Protein AF-A0A084ZI30-F1 (afdb_monomer_lite)

pLDDT: mean 84.35, std 19.96, range [41.28, 98.88]

Organism: NCBI:txid1005994

Foldseek 3Di:
DDDDDDDDDDDDDPDPDPPPPPDPPPPVVVVVVVVPPDPDPPDQDFAFDPPDDPQQGWDWDAAPVRAIETLFGEADPVQEGHHETQGDAAAALGHEDEQAQAFFQDPSRGTDGGRPRAPVHGGPHYHYHHPYPDDYHYHHDYHYTD

InterPro domains:
  IPR008638 Filamentous haemagglutinin FhaB/tRNA nuclease CdiA-like, TPS domain [PF05860] (44-146)
  IPR008638 Filamentous haemagglutinin FhaB/tRNA nuclease CdiA-like, TPS domain [SM00912] (64-146)
  IPR008638 Filamentous haemagglutinin FhaB/tRNA nuclease CdiA-like, TPS domain [TIGR01901] (83-146)
  IPR011050 Pectin lyase fold/virulence factor [SSF51126] (54-146)
  IPR012334 Pectin lyase fold [G3DSA:2.160.20.10] (53-146)

Radius of gyration: 34.55 Å; chains: 1; bounding box: 27×50×127 Å

Structure (mmCIF, N/CA/C/O backbone):
data_AF-A0A084ZI30-F1
#
_entry.id   AF-A0A084ZI30-F1
#
loop_
_atom_site.group_PDB
_atom_site.id
_atom_site.type_symbol
_atom_site.label_atom_id
_atom_site.label_alt_id
_atom_site.label_comp_id
_atom_site.label_asym_id
_atom_site.label_entity_id
_atom_site.label_seq_id
_atom_site.pdbx_PDB_ins_code
_atom_site.Cartn_x
_atom_site.Cartn_y
_atom_site.Cartn_z
_atom_site.occupancy
_atom_site.B_iso_or_equiv
_atom_site.auth_seq_id
_atom_site.auth_comp_id
_atom_site.auth_asym_id
_atom_site.auth_atom_id
_atom_site.pdbx_PDB_model_num
ATOM 1 N N . MET A 1 1 ? 4.236 -26.012 112.871 1.00 47.78 1 MET A N 1
ATOM 2 C CA . MET A 1 1 ? 5.552 -26.380 112.299 1.00 47.78 1 MET A CA 1
ATOM 3 C C . MET A 1 1 ? 5.493 -27.849 111.904 1.00 47.78 1 MET A C 1
ATOM 5 O O . MET A 1 1 ? 4.994 -28.585 112.749 1.00 47.78 1 MET A O 1
ATOM 9 N N . PRO A 1 2 ? 5.997 -28.320 110.745 1.00 48.91 2 PRO A N 1
ATOM 10 C CA . PRO A 1 2 ? 6.477 -27.642 109.527 1.00 48.91 2 PRO A CA 1
ATOM 11 C C . PRO A 1 2 ? 5.794 -28.160 108.217 1.00 48.91 2 PRO A C 1
ATOM 13 O O . PRO A 1 2 ? 5.065 -29.146 108.238 1.00 48.91 2 PRO A O 1
ATOM 16 N N . ALA A 1 3 ? 6.030 -27.484 107.083 1.00 55.62 3 ALA A N 1
ATOM 17 C CA . ALA A 1 3 ? 5.926 -28.033 105.708 1.00 55.62 3 ALA A CA 1
ATOM 18 C C . ALA A 1 3 ? 7.281 -28.706 105.334 1.00 55.62 3 ALA A C 1
ATOM 20 O O . ALA A 1 3 ? 8.236 -28.402 106.060 1.00 55.62 3 ALA A O 1
ATOM 21 N N . PRO A 1 4 ? 7.456 -29.568 104.288 1.00 56.09 4 PRO A N 1
ATOM 22 C CA . PRO A 1 4 ? 7.415 -29.156 102.858 1.00 56.09 4 PRO A CA 1
ATOM 23 C C . PRO A 1 4 ? 7.024 -30.271 101.814 1.00 56.09 4 PRO A C 1
ATOM 25 O O . PRO A 1 4 ? 6.992 -31.450 102.136 1.00 56.09 4 PRO A O 1
ATOM 28 N N . VAL A 1 5 ? 6.451 -29.915 100.647 1.00 55.03 5 VAL A N 1
ATOM 29 C CA . VAL A 1 5 ? 7.015 -29.910 99.256 1.00 55.03 5 VAL A CA 1
ATOM 30 C C . VAL A 1 5 ? 7.463 -31.282 98.697 1.00 55.03 5 VAL A C 1
ATOM 32 O O . VAL A 1 5 ? 8.361 -31.878 99.273 1.00 55.03 5 VAL A O 1
ATOM 35 N N . GLN A 1 6 ? 6.920 -31.741 97.546 1.00 45.84 6 GLN A N 1
ATOM 36 C CA . GLN A 1 6 ? 7.584 -31.644 96.219 1.00 45.84 6 GLN A CA 1
ATOM 37 C C . GLN A 1 6 ? 6.800 -32.271 95.034 1.00 45.84 6 GLN A C 1
ATOM 39 O O . GLN A 1 6 ? 6.293 -33.384 95.113 1.00 45.84 6 GLN A O 1
ATOM 44 N N . ASP A 1 7 ? 6.742 -31.471 93.964 1.00 48.38 7 ASP A N 1
ATOM 45 C CA . ASP A 1 7 ? 6.559 -31.671 92.514 1.00 48.38 7 ASP A CA 1
ATOM 46 C C . ASP A 1 7 ? 6.043 -32.978 91.885 1.00 48.38 7 ASP A C 1
ATOM 48 O O . ASP A 1 7 ? 6.571 -34.071 92.071 1.00 48.38 7 ASP A O 1
ATOM 52 N N . SER A 1 8 ? 5.158 -32.796 90.895 1.00 41.75 8 SER A N 1
ATOM 53 C CA . SER A 1 8 ? 5.427 -33.236 89.510 1.00 41.75 8 SER A CA 1
ATOM 54 C C . SER A 1 8 ? 4.438 -32.620 88.501 1.00 41.75 8 SER A C 1
ATOM 56 O O . SER A 1 8 ? 3.224 -32.719 88.638 1.00 41.75 8 SER A O 1
ATOM 58 N N . SER A 1 9 ? 4.986 -31.982 87.460 1.00 47.12 9 SER A N 1
ATOM 59 C CA . SER A 1 9 ? 4.331 -31.734 86.155 1.00 47.12 9 SER A CA 1
ATOM 60 C C . SER A 1 9 ? 4.351 -33.046 85.339 1.00 47.12 9 SER A C 1
ATOM 62 O O . SER A 1 9 ? 5.267 -33.831 85.601 1.00 47.12 9 SER A O 1
ATOM 64 N N . PRO A 1 10 ? 3.455 -33.332 84.355 1.00 53.50 10 PRO A N 1
ATOM 65 C CA . PRO A 1 10 ? 3.282 -32.506 83.142 1.00 53.50 10 PRO A CA 1
ATOM 66 C C . PRO A 1 10 ? 1.890 -32.562 82.453 1.00 53.50 10 PRO A C 1
ATOM 68 O O . PRO A 1 10 ? 1.062 -33.418 82.731 1.00 53.50 10 PRO A O 1
ATOM 71 N N . SER A 1 11 ? 1.649 -31.683 81.474 1.00 41.28 11 SER A N 1
ATOM 72 C CA . SER A 1 11 ? 1.377 -32.076 80.074 1.00 41.28 11 SER A CA 1
ATOM 73 C C . SER A 1 11 ? 0.724 -30.942 79.278 1.00 41.28 11 SER A C 1
ATOM 75 O O . SER A 1 11 ? -0.176 -30.241 79.733 1.00 41.28 11 SER A O 1
ATOM 77 N N . SER A 1 12 ? 1.232 -30.797 78.062 1.00 53.12 12 SER A N 1
ATOM 78 C CA . SER A 1 12 ? 0.949 -29.789 77.057 1.00 53.12 12 SER A CA 1
ATOM 79 C C . SER A 1 12 ? -0.477 -29.838 76.507 1.00 53.12 12 SER A C 1
ATOM 81 O O . SER A 1 12 ? -1.004 -30.897 76.180 1.00 53.12 12 SER A O 1
ATOM 83 N N . GLY A 1 13 ? -1.039 -28.654 76.269 1.00 43.59 13 GLY A N 1
ATOM 84 C CA . GLY A 1 13 ? -2.224 -28.446 75.442 1.00 43.59 13 GLY A CA 1
ATOM 85 C C . GLY A 1 13 ? -2.125 -27.095 74.747 1.00 43.59 13 GLY A C 1
ATOM 86 O O . GLY A 1 13 ? -2.707 -26.113 75.195 1.00 43.59 13 GLY A O 1
ATOM 87 N N . ILE A 1 14 ? -1.329 -27.023 73.680 1.00 49.00 14 ILE A N 1
ATOM 88 C CA . ILE A 1 14 ? -1.221 -25.832 72.832 1.00 49.00 14 ILE A CA 1
ATOM 89 C C . ILE A 1 14 ? -2.475 -25.790 71.956 1.00 49.00 14 ILE A C 1
ATOM 91 O O . ILE A 1 14 ? -2.562 -26.447 70.922 1.00 49.00 14 ILE A O 1
ATOM 95 N N . GLY A 1 15 ? -3.481 -25.041 72.402 1.00 45.84 15 GLY A N 1
ATOM 96 C CA . GLY A 1 15 ? -4.610 -24.660 71.565 1.00 45.84 15 GLY A CA 1
ATOM 97 C C . GLY A 1 15 ? -4.148 -23.619 70.552 1.00 45.84 15 GLY A C 1
ATOM 98 O O . GLY A 1 15 ? -4.023 -22.444 70.886 1.00 45.84 15 GLY A O 1
ATOM 99 N N . HIS A 1 16 ? -3.879 -24.037 69.316 1.00 46.12 16 HIS A N 1
ATOM 100 C CA . HIS A 1 16 ? -3.667 -23.105 68.213 1.00 46.12 16 HIS A CA 1
ATOM 101 C C . HIS A 1 16 ? -4.989 -22.402 67.889 1.00 46.12 16 HIS A C 1
ATOM 103 O O . HIS A 1 16 ? -5.886 -22.961 67.257 1.00 46.12 16 HIS A O 1
ATOM 109 N N . THR A 1 17 ? -5.119 -21.153 68.326 1.00 51.56 17 THR A N 1
ATOM 110 C CA . THR A 1 17 ? -6.165 -20.245 67.867 1.00 51.56 17 THR A CA 1
ATOM 111 C C . THR A 1 17 ? -5.949 -19.958 66.380 1.00 51.56 17 THR A C 1
ATOM 113 O O . THR A 1 17 ? -4.988 -19.303 65.980 1.00 51.56 17 THR A O 1
ATOM 116 N N . HIS A 1 18 ? -6.846 -20.469 65.534 1.00 46.41 18 HIS A N 1
ATOM 117 C CA . HIS A 1 18 ? -6.903 -20.120 64.116 1.00 46.41 18 HIS A CA 1
ATOM 118 C C . HIS A 1 18 ? -7.175 -18.616 63.972 1.00 46.41 18 HIS A C 1
ATOM 120 O O . HIS A 1 18 ? -8.306 -18.154 64.131 1.00 46.41 18 HIS A O 1
ATOM 126 N N . SER A 1 19 ? -6.134 -17.845 63.656 1.00 53.59 19 SER A N 1
ATOM 127 C CA . SER A 1 19 ? -6.275 -16.444 63.267 1.00 53.59 19 SER A CA 1
ATOM 128 C C . SER A 1 19 ? -7.003 -16.375 61.923 1.00 53.59 19 SER A C 1
ATOM 130 O O . SER A 1 19 ? -6.440 -16.678 60.869 1.00 53.59 19 SER A O 1
ATOM 132 N N . ARG A 1 20 ? -8.290 -16.008 61.946 1.00 54.34 20 ARG A N 1
ATOM 133 C CA . ARG A 1 20 ? -9.015 -15.598 60.740 1.00 54.34 20 ARG A CA 1
ATOM 134 C C . ARG A 1 20 ? -8.482 -14.232 60.308 1.00 54.34 20 ARG A C 1
ATOM 136 O O . ARG A 1 20 ? -8.917 -13.202 60.813 1.00 54.34 20 ARG A O 1
ATOM 143 N N . LEU A 1 21 ? -7.567 -14.230 59.343 1.00 51.56 21 LEU A N 1
ATOM 144 C CA . LEU A 1 21 ? -7.186 -13.039 58.585 1.00 51.56 21 LEU A CA 1
ATOM 145 C C . LEU A 1 21 ? -8.363 -12.608 57.697 1.00 51.56 21 LEU A C 1
ATOM 147 O O . LEU A 1 21 ? -8.477 -13.005 56.541 1.00 51.56 21 LEU A O 1
ATOM 151 N N . ILE A 1 22 ? -9.268 -11.800 58.248 1.00 60.81 22 ILE A N 1
ATOM 152 C CA . ILE A 1 22 ? -10.275 -11.089 57.457 1.00 60.81 22 ILE A CA 1
ATOM 153 C C . ILE A 1 22 ? -9.593 -9.842 56.893 1.00 60.81 22 ILE A C 1
ATOM 155 O O . ILE A 1 22 ? -9.504 -8.807 57.552 1.00 60.81 22 ILE A O 1
ATOM 159 N N . SER A 1 23 ? -9.076 -9.963 55.672 1.00 53.16 23 SER A N 1
ATOM 160 C CA . SER A 1 23 ? -8.611 -8.827 54.876 1.00 53.16 23 SER A CA 1
ATOM 161 C C . SER A 1 23 ? -9.776 -7.853 54.660 1.00 53.16 23 SER A C 1
ATOM 163 O O . SER A 1 23 ? -10.730 -8.156 53.943 1.00 53.16 23 SER A O 1
ATOM 165 N N . ARG A 1 24 ? -9.732 -6.682 55.304 1.00 57.31 24 ARG A N 1
ATOM 166 C CA . ARG A 1 24 ? -10.608 -5.555 54.965 1.00 57.31 24 ARG A CA 1
ATOM 167 C C . ARG A 1 24 ? -9.948 -4.815 53.809 1.00 57.31 24 ARG A C 1
ATOM 169 O O . ARG A 1 24 ? -9.048 -4.009 54.026 1.00 57.31 24 ARG A O 1
ATOM 176 N N . ILE A 1 25 ? -10.383 -5.105 52.587 1.00 56.31 25 ILE A N 1
ATOM 177 C CA . ILE A 1 25 ? -10.016 -4.313 51.409 1.00 56.31 25 ILE A CA 1
ATOM 178 C C . ILE A 1 25 ? -10.522 -2.888 51.666 1.00 56.31 25 ILE A C 1
ATOM 180 O O . ILE A 1 25 ? -11.728 -2.646 51.697 1.00 56.31 25 ILE A O 1
ATOM 184 N N . SER A 1 26 ? -9.608 -1.958 51.953 1.00 57.78 26 SER A N 1
ATOM 185 C CA . SER A 1 26 ? -9.967 -0.561 52.197 1.00 57.78 26 SER A CA 1
ATOM 186 C C . SER A 1 26 ? -10.530 0.042 50.908 1.00 57.78 26 SER A C 1
ATOM 188 O O . SER A 1 26 ? -9.979 -0.186 49.829 1.00 57.78 26 SER A O 1
ATOM 190 N N . ALA A 1 27 ? -11.598 0.837 51.008 1.00 56.25 27 ALA A N 1
ATOM 191 C CA . ALA A 1 27 ? -12.219 1.515 49.865 1.00 56.25 27 ALA A CA 1
ATOM 192 C C . ALA A 1 27 ? -11.216 2.343 49.027 1.00 56.25 27 ALA A C 1
ATOM 194 O O . ALA A 1 27 ? -11.428 2.555 47.839 1.00 56.25 27 ALA A O 1
ATOM 195 N N . VAL A 1 28 ? -10.083 2.736 49.622 1.00 56.72 28 VAL A N 1
ATOM 196 C CA . VAL A 1 28 ? -8.995 3.489 48.980 1.00 56.72 28 VAL A CA 1
ATOM 197 C C . VAL A 1 28 ? -8.310 2.695 47.857 1.00 56.72 28 VAL A C 1
ATOM 199 O O . VAL A 1 28 ? -7.907 3.273 46.851 1.00 56.72 28 VAL A O 1
ATOM 202 N N . SER A 1 29 ? -8.225 1.367 47.975 1.00 58.78 29 SER A N 1
ATOM 203 C CA . SER A 1 29 ? -7.590 0.504 46.966 1.00 58.78 29 SER A CA 1
ATOM 204 C C . SER A 1 29 ? -8.423 0.371 45.685 1.00 58.78 29 SER A C 1
ATOM 206 O O . SER A 1 29 ? -7.868 0.103 44.623 1.00 58.78 29 SER A O 1
ATOM 208 N N . PHE A 1 30 ? -9.739 0.590 45.768 1.00 58.50 30 PHE A N 1
ATOM 209 C CA . PHE A 1 30 ? -10.641 0.542 44.615 1.00 58.50 30 PHE A CA 1
ATOM 210 C C . PHE A 1 30 ? -10.614 1.858 43.818 1.00 58.50 30 PHE A C 1
ATOM 212 O O . PHE A 1 30 ? -10.600 1.845 42.588 1.00 58.50 30 PHE A O 1
ATOM 219 N N . SER A 1 31 ? -10.507 2.999 44.508 1.00 61.66 31 SER A N 1
ATOM 220 C CA . SER A 1 31 ? -10.435 4.336 43.898 1.00 61.66 31 SER A CA 1
ATOM 221 C C . SER A 1 31 ? -9.186 4.540 43.035 1.00 61.66 31 SER A C 1
ATOM 223 O O . SER A 1 31 ? -9.242 5.216 42.010 1.00 61.66 31 SER A O 1
ATOM 225 N N . LEU A 1 32 ? -8.059 3.937 43.429 1.00 62.50 32 LEU A N 1
ATOM 226 C CA . LEU A 1 32 ? -6.786 4.075 42.717 1.00 62.50 32 LEU A CA 1
ATOM 227 C C . LEU A 1 32 ? -6.777 3.330 41.367 1.00 62.50 32 LEU A C 1
ATOM 229 O O . LEU A 1 32 ? -6.090 3.752 40.443 1.00 62.50 32 LEU A O 1
ATOM 233 N N . TRP A 1 33 ? -7.587 2.274 41.222 1.00 61.66 33 TRP A N 1
ATOM 234 C CA . TRP A 1 33 ? -7.763 1.558 39.952 1.00 61.66 33 TRP A CA 1
ATOM 235 C C . TRP A 1 33 ? -8.656 2.318 38.961 1.00 61.66 33 TRP A C 1
ATOM 237 O O . TRP A 1 33 ? -8.372 2.328 37.766 1.00 61.66 33 TRP A O 1
ATOM 247 N N . LEU A 1 34 ? -9.689 3.018 39.443 1.00 63.62 34 LEU A N 1
ATOM 248 C CA . LEU A 1 34 ? -10.561 3.854 38.602 1.00 63.62 34 LEU A CA 1
ATOM 249 C C . LEU A 1 34 ? -9.845 5.103 38.060 1.00 63.62 34 LEU A C 1
ATOM 251 O O . LEU A 1 34 ? -10.150 5.553 36.958 1.00 63.62 34 LEU A O 1
ATOM 255 N N . ALA A 1 35 ? -8.861 5.633 38.791 1.00 61.91 35 ALA A N 1
ATOM 256 C CA . ALA A 1 35 ? -8.094 6.812 38.382 1.00 61.91 35 ALA A CA 1
ATOM 257 C C . ALA A 1 35 ? -7.107 6.557 37.220 1.00 61.91 35 ALA A C 1
ATOM 259 O O . ALA A 1 35 ? -6.595 7.513 36.643 1.00 61.91 35 ALA A O 1
ATOM 260 N N . SER A 1 36 ? -6.842 5.295 36.854 1.00 65.31 36 SER A N 1
ATOM 261 C CA . SER A 1 36 ? -5.894 4.922 35.787 1.00 65.31 36 SER A CA 1
ATOM 262 C C . SER A 1 36 ? -6.574 4.396 34.514 1.00 65.31 36 SER A C 1
ATOM 264 O O . SER A 1 36 ? -5.925 3.808 33.652 1.00 65.31 36 SER A O 1
ATOM 266 N N . GLY A 1 37 ? -7.887 4.604 34.365 1.00 61.47 37 GLY A N 1
ATOM 267 C CA . GLY A 1 37 ? -8.622 4.253 33.151 1.00 61.47 37 GLY A CA 1
ATOM 268 C C . GLY A 1 37 ? -8.216 5.128 31.965 1.00 61.47 37 GLY A C 1
ATOM 269 O O . GLY A 1 37 ? -8.913 6.079 31.625 1.00 61.47 37 GLY A O 1
ATOM 270 N N . VAL A 1 38 ? -7.087 4.823 31.325 1.00 70.75 38 VAL A N 1
ATOM 271 C CA . VAL A 1 38 ? -6.703 5.464 30.068 1.00 70.75 38 VAL A CA 1
ATOM 272 C C . VAL A 1 38 ? -7.548 4.842 28.961 1.00 70.75 38 VAL A C 1
ATOM 274 O O . VAL A 1 38 ? -7.307 3.707 28.551 1.00 70.75 38 VAL A O 1
ATOM 277 N N . ILE A 1 39 ? -8.548 5.577 28.472 1.00 65.31 39 ILE A N 1
ATOM 278 C CA . ILE A 1 39 ? -9.227 5.234 27.221 1.00 65.31 39 ILE A CA 1
ATOM 279 C C . ILE A 1 39 ? -8.176 5.377 26.119 1.00 65.31 39 ILE A C 1
ATOM 281 O O . ILE A 1 39 ? -7.821 6.488 25.735 1.00 65.31 39 ILE A O 1
ATOM 285 N N . GLN A 1 40 ? -7.631 4.256 25.652 1.00 55.47 40 GLN A N 1
ATOM 286 C CA . GLN A 1 40 ? -6.827 4.239 24.437 1.00 55.47 40 GLN A CA 1
ATOM 287 C C . GLN A 1 40 ? -7.810 4.390 23.269 1.00 55.47 40 GLN A C 1
ATOM 289 O O . GLN A 1 40 ? -8.648 3.499 23.090 1.00 55.47 40 GLN A O 1
ATOM 294 N N . PRO A 1 41 ? -7.783 5.487 22.493 1.00 54.25 41 PRO A N 1
ATOM 295 C CA . PRO A 1 41 ? -8.532 5.509 21.250 1.00 54.25 41 PRO A CA 1
ATOM 296 C C . PRO A 1 41 ? -7.992 4.378 20.370 1.00 54.25 41 PRO A C 1
ATOM 298 O O . PRO A 1 41 ? -6.799 4.311 20.088 1.00 54.25 41 PRO A O 1
ATOM 301 N N . VAL A 1 42 ? -8.860 3.462 19.945 1.00 55.12 42 VAL A N 1
ATOM 302 C CA . VAL A 1 42 ? -8.554 2.612 18.793 1.00 55.12 42 VAL A CA 1
ATOM 303 C C . VAL A 1 42 ? -8.651 3.534 17.583 1.00 55.12 42 VAL A C 1
ATOM 305 O O . VAL A 1 42 ? -9.742 3.765 17.063 1.00 55.12 42 VAL A O 1
ATOM 308 N N . GLN A 1 43 ? -7.535 4.147 17.183 1.00 53.38 43 GLN A N 1
ATOM 309 C CA . GLN A 1 43 ? -7.450 4.755 15.859 1.00 53.38 43 GLN A CA 1
ATOM 310 C C . GLN A 1 43 ? -7.705 3.669 14.803 1.00 53.38 43 GLN A C 1
ATOM 312 O O . GLN A 1 43 ? -7.240 2.536 14.951 1.00 53.38 43 GLN A O 1
ATOM 317 N N . ALA A 1 44 ? -8.434 4.018 13.738 1.00 58.25 44 ALA A N 1
ATOM 318 C CA . ALA A 1 44 ? -8.484 3.199 12.532 1.00 58.25 44 ALA A CA 1
ATOM 319 C C . ALA A 1 44 ? -7.044 2.940 12.078 1.00 58.25 44 ALA A C 1
ATOM 321 O O . ALA A 1 44 ? -6.254 3.875 11.936 1.00 58.25 44 ALA A O 1
ATOM 322 N N . ALA A 1 45 ? -6.685 1.668 11.941 1.00 83.81 45 ALA A N 1
ATOM 323 C CA . ALA A 1 45 ? -5.307 1.284 11.719 1.00 83.81 45 ALA A CA 1
ATOM 324 C C . ALA A 1 45 ? -5.167 0.601 10.361 1.00 83.81 45 ALA A C 1
ATOM 326 O O . ALA A 1 45 ? -5.837 -0.386 10.061 1.00 83.81 45 ALA A O 1
ATOM 327 N N . ILE A 1 46 ? -4.257 1.125 9.544 1.00 96.75 46 ILE A N 1
ATOM 328 C CA . ILE A 1 46 ? -3.754 0.440 8.358 1.00 96.75 46 ILE A CA 1
ATOM 329 C C . ILE A 1 46 ? -2.412 -0.158 8.759 1.00 96.75 46 ILE A C 1
ATOM 331 O O . ILE A 1 46 ? -1.427 0.557 8.940 1.00 96.75 46 ILE A O 1
ATOM 335 N N . ILE A 1 47 ? -2.388 -1.471 8.962 1.00 97.06 47 ILE A N 1
ATOM 336 C CA . ILE A 1 47 ? -1.237 -2.190 9.505 1.00 97.06 47 ILE A CA 1
ATOM 337 C C . ILE A 1 47 ? -0.861 -3.302 8.536 1.00 97.06 47 ILE A C 1
ATOM 339 O O . ILE A 1 47 ? -1.646 -4.220 8.299 1.00 97.06 47 ILE A O 1
ATOM 343 N N . ALA A 1 48 ? 0.358 -3.234 8.000 1.00 97.88 48 ALA A N 1
ATOM 344 C CA . ALA A 1 48 ? 0.927 -4.309 7.197 1.00 97.88 48 ALA A CA 1
ATOM 345 C C . ALA A 1 48 ? 1.040 -5.604 8.016 1.00 97.88 48 ALA A C 1
ATOM 347 O O . ALA A 1 48 ? 1.481 -5.588 9.170 1.00 97.88 48 ALA A O 1
ATOM 348 N N . ASP A 1 49 ? 0.678 -6.732 7.408 1.00 98.12 49 ASP A N 1
ATOM 349 C CA . ASP A 1 49 ? 0.831 -8.040 8.035 1.00 98.12 49 ASP A CA 1
ATOM 350 C C . ASP A 1 49 ? 2.306 -8.454 8.034 1.00 98.12 49 ASP A C 1
ATOM 352 O O . ASP A 1 49 ? 2.870 -8.826 7.006 1.00 98.12 49 ASP A O 1
ATOM 356 N N . LYS A 1 50 ? 2.934 -8.438 9.210 1.00 96.88 50 LYS A N 1
ATOM 357 C CA . LYS A 1 50 ? 4.346 -8.816 9.373 1.00 96.88 50 LYS A CA 1
ATOM 358 C C . LYS A 1 50 ? 4.620 -10.300 9.112 1.00 96.88 50 LYS A C 1
ATOM 360 O O . LYS A 1 50 ? 5.782 -10.667 8.955 1.00 96.88 50 LYS A O 1
ATOM 365 N N . SER A 1 51 ? 3.588 -11.145 9.089 1.00 97.88 51 SER A N 1
ATOM 366 C CA . SER A 1 51 ? 3.710 -12.571 8.770 1.00 97.88 51 SER A CA 1
ATOM 367 C C . SER A 1 51 ? 3.671 -12.862 7.265 1.00 97.88 51 SER A C 1
ATOM 369 O O . SER A 1 51 ? 4.082 -13.944 6.843 1.00 97.88 51 SER A O 1
ATOM 371 N N . ALA A 1 52 ? 3.236 -11.901 6.443 1.00 98.00 52 ALA A N 1
ATOM 372 C CA . ALA A 1 52 ? 3.210 -12.048 4.993 1.00 98.00 52 ALA A CA 1
ATOM 373 C C . ALA A 1 52 ? 4.634 -12.067 4.394 1.00 98.00 52 ALA A C 1
ATOM 375 O O . ALA A 1 52 ? 5.572 -11.536 4.994 1.00 98.00 52 ALA A O 1
ATOM 376 N N . PRO A 1 53 ? 4.841 -12.622 3.186 1.00 98.00 53 PRO A N 1
ATOM 377 C CA . PRO A 1 53 ? 6.103 -12.477 2.460 1.00 98.00 53 PRO A CA 1
ATOM 378 C C . PRO A 1 53 ? 6.528 -11.007 2.339 1.00 98.00 53 PRO A C 1
ATOM 380 O O . PRO A 1 53 ? 5.689 -10.148 2.090 1.00 98.00 53 PRO A O 1
ATOM 383 N N . GLY A 1 54 ? 7.827 -10.702 2.445 1.00 96.25 54 GLY A N 1
ATOM 384 C CA . GLY A 1 54 ? 8.314 -9.311 2.484 1.00 96.25 54 GLY A CA 1
ATOM 385 C C . GLY A 1 54 ? 7.854 -8.440 1.304 1.00 96.25 54 GLY A C 1
ATOM 386 O O . GLY A 1 54 ? 7.461 -7.297 1.500 1.00 96.25 54 GLY A O 1
ATOM 387 N N . GLY A 1 55 ? 7.789 -9.009 0.094 1.00 97.25 55 GLY A N 1
ATOM 388 C CA . GLY A 1 55 ? 7.255 -8.336 -1.102 1.00 97.25 55 GLY A CA 1
ATOM 389 C C . GLY A 1 55 ? 5.731 -8.166 -1.132 1.00 97.25 55 GLY A C 1
ATOM 390 O O . GLY A 1 55 ? 5.187 -7.811 -2.170 1.00 97.25 55 GLY A O 1
ATOM 391 N N . GLN A 1 56 ? 5.038 -8.472 -0.035 1.00 98.56 56 GLN A N 1
ATOM 392 C CA . GLN A 1 56 ? 3.603 -8.263 0.160 1.00 98.56 56 GLN A CA 1
ATOM 393 C C . GLN A 1 56 ? 3.313 -7.385 1.384 1.00 98.56 56 GLN A C 1
ATOM 395 O O . GLN A 1 56 ? 2.153 -7.109 1.657 1.00 98.56 56 GLN A O 1
ATOM 400 N N . GLN A 1 57 ? 4.334 -6.927 2.117 1.00 98.62 57 GLN A N 1
ATOM 401 C CA . GLN A 1 57 ? 4.168 -6.061 3.287 1.00 98.62 57 GLN A CA 1
ATOM 402 C C . GLN A 1 57 ? 4.252 -4.590 2.857 1.00 98.62 57 GLN A C 1
ATOM 404 O O . GLN A 1 57 ? 5.359 -4.078 2.677 1.00 98.62 57 GLN A O 1
ATOM 409 N N . PRO A 1 58 ? 3.137 -3.878 2.633 1.00 98.38 58 PRO A N 1
ATOM 410 C CA . PRO A 1 58 ? 3.197 -2.498 2.162 1.00 98.38 58 PRO A CA 1
ATOM 411 C C . PRO A 1 58 ? 3.839 -1.571 3.199 1.00 98.38 58 PRO A C 1
ATOM 413 O O . PRO A 1 58 ? 3.797 -1.822 4.404 1.00 98.38 58 PRO A O 1
ATOM 416 N N . THR A 1 59 ? 4.413 -0.461 2.739 1.00 98.44 59 THR A N 1
ATOM 417 C CA . THR A 1 59 ? 4.913 0.578 3.649 1.00 98.44 59 THR A CA 1
ATOM 418 C C . THR A 1 59 ? 3.815 1.603 3.893 1.00 98.44 59 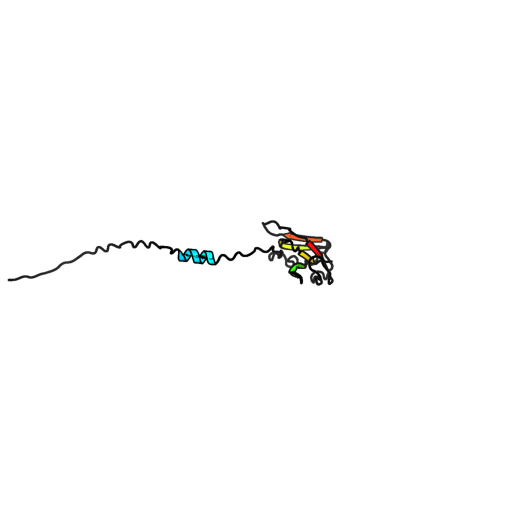THR A C 1
ATOM 420 O O . THR A 1 59 ? 3.379 2.261 2.951 1.00 98.44 59 THR A O 1
ATOM 423 N N . VAL A 1 60 ? 3.393 1.753 5.146 1.00 97.69 60 VAL A N 1
ATOM 424 C CA . VAL A 1 60 ? 2.382 2.736 5.555 1.00 97.69 60 VAL A CA 1
ATOM 425 C C . VAL A 1 60 ? 3.083 3.916 6.222 1.00 97.69 60 VAL A C 1
ATOM 427 O O . VAL A 1 60 ? 3.843 3.731 7.172 1.00 97.69 60 VAL A O 1
ATOM 430 N N . ILE A 1 61 ? 2.846 5.119 5.711 1.00 95.94 61 ILE A N 1
ATOM 431 C CA . ILE A 1 61 ? 3.372 6.390 6.225 1.00 95.94 61 ILE A CA 1
ATOM 432 C C . ILE A 1 61 ? 2.250 7.432 6.268 1.00 95.94 61 ILE A C 1
ATOM 434 O O . ILE A 1 61 ? 1.184 7.214 5.705 1.00 95.94 61 ILE A O 1
ATOM 438 N N . GLY A 1 62 ? 2.471 8.569 6.923 1.00 94.88 62 GLY A N 1
ATOM 439 C CA . GLY A 1 62 ? 1.571 9.722 6.824 1.00 94.88 62 GLY A CA 1
ATOM 440 C C . GLY A 1 62 ? 2.017 10.680 5.721 1.00 94.88 62 GLY A C 1
ATOM 441 O O . GLY A 1 62 ? 3.218 10.890 5.535 1.00 94.88 62 GLY A O 1
ATOM 442 N N . THR A 1 63 ? 1.069 11.282 5.008 1.00 94.75 63 THR A N 1
ATOM 443 C CA . THR A 1 63 ? 1.340 12.455 4.165 1.00 94.75 63 THR A CA 1
ATOM 444 C C . THR A 1 63 ? 1.552 13.709 5.021 1.00 94.75 63 THR A C 1
ATOM 446 O O . THR A 1 63 ? 1.363 13.702 6.240 1.00 94.75 63 THR A O 1
ATOM 449 N N . ALA A 1 64 ? 1.892 14.830 4.377 1.00 90.06 64 ALA A N 1
ATOM 450 C CA . ALA A 1 64 ? 2.075 16.116 5.051 1.00 90.06 64 ALA A CA 1
ATOM 451 C C . ALA A 1 64 ? 0.831 16.598 5.823 1.00 90.06 64 ALA A C 1
ATOM 453 O O . ALA A 1 64 ? 0.973 17.314 6.810 1.00 90.06 64 ALA A O 1
ATOM 454 N N . ASN A 1 65 ? -0.375 16.209 5.392 1.00 89.94 65 ASN A N 1
ATOM 455 C CA . ASN A 1 65 ? -1.624 16.551 6.077 1.00 89.94 65 ASN A CA 1
ATOM 456 C C . ASN A 1 65 ? -2.158 15.432 6.990 1.00 89.94 65 ASN A C 1
ATOM 458 O O . ASN A 1 65 ? -3.278 15.537 7.481 1.00 89.94 65 ASN A O 1
ATOM 462 N N . GLY A 1 66 ? -1.371 14.376 7.221 1.00 92.50 66 GLY A N 1
ATOM 463 C CA . GLY A 1 66 ? -1.711 13.282 8.131 1.00 92.50 66 GLY A CA 1
ATOM 464 C C . GLY A 1 66 ? -2.560 12.166 7.523 1.00 92.50 66 GLY A C 1
ATOM 465 O O . GLY A 1 66 ? -2.801 11.174 8.206 1.00 92.50 66 GLY A O 1
ATOM 466 N N . THR A 1 67 ? -2.968 12.272 6.254 1.00 96.12 67 THR A N 1
ATOM 467 C CA . THR A 1 67 ? -3.667 11.180 5.560 1.00 96.12 67 THR A CA 1
ATOM 468 C C . THR A 1 67 ? -2.744 9.959 5.456 1.00 96.12 67 THR A C 1
ATOM 470 O O . THR A 1 67 ? -1.591 10.106 5.035 1.00 96.12 67 THR A O 1
ATOM 473 N N . PRO A 1 68 ? -3.201 8.745 5.807 1.00 97.25 68 PRO A N 1
ATOM 474 C CA . PRO A 1 68 ? -2.440 7.527 5.575 1.00 97.25 68 PRO A CA 1
ATOM 475 C C . PRO A 1 68 ? -2.097 7.343 4.093 1.00 97.25 68 PRO A C 1
ATOM 477 O O . PRO A 1 68 ? -2.972 7.301 3.230 1.00 97.25 68 PRO A O 1
ATOM 480 N N . GLN A 1 69 ? -0.813 7.184 3.798 1.00 98.12 69 GLN A N 1
ATOM 481 C CA . GLN A 1 69 ? -0.289 6.798 2.497 1.00 98.12 69 GLN A CA 1
ATOM 482 C C . GLN A 1 69 ? 0.302 5.394 2.583 1.00 98.12 69 GLN A C 1
ATOM 484 O O . GLN A 1 69 ? 1.162 5.099 3.410 1.00 98.12 69 GLN A O 1
ATOM 489 N N . ILE A 1 70 ? -0.112 4.545 1.655 1.00 98.69 70 ILE A N 1
ATOM 490 C CA . ILE A 1 70 ? 0.358 3.186 1.481 1.00 98.69 70 ILE A CA 1
ATOM 491 C C . ILE A 1 70 ? 1.188 3.140 0.204 1.00 98.69 70 ILE A C 1
ATOM 493 O O . ILE A 1 70 ? 0.660 3.210 -0.905 1.00 98.69 70 ILE A O 1
ATOM 497 N N . ASN A 1 71 ? 2.499 2.980 0.349 1.00 98.75 71 ASN A N 1
ATOM 498 C CA . ASN A 1 71 ? 3.352 2.615 -0.772 1.00 98.75 71 ASN A CA 1
ATOM 499 C C . ASN A 1 71 ? 3.131 1.133 -1.070 1.00 98.75 71 AS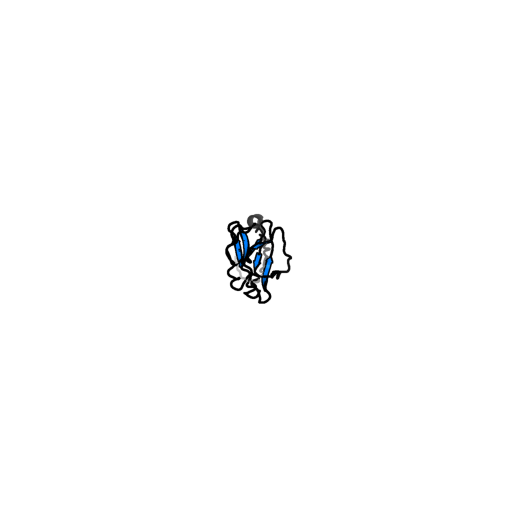N A C 1
ATOM 501 O O . ASN A 1 71 ? 3.610 0.263 -0.333 1.00 98.75 71 ASN A O 1
ATOM 505 N N . ILE A 1 72 ? 2.378 0.866 -2.138 1.00 98.88 72 ILE A N 1
ATOM 506 C CA . ILE A 1 72 ? 2.078 -0.494 -2.579 1.00 98.88 72 ILE A CA 1
ATOM 507 C C . ILE A 1 72 ? 3.355 -1.208 -3.026 1.00 98.88 72 ILE A C 1
ATOM 509 O O . ILE A 1 72 ? 4.319 -0.575 -3.462 1.00 98.88 72 ILE A O 1
ATOM 513 N N . GLN A 1 73 ? 3.343 -2.531 -2.953 1.00 98.81 73 GLN A N 1
ATOM 514 C CA . GLN A 1 73 ? 4.482 -3.366 -3.305 1.00 98.81 73 GLN A CA 1
ATOM 515 C C . GLN A 1 73 ? 4.712 -3.470 -4.815 1.00 98.81 73 GLN A C 1
ATOM 517 O O . GLN A 1 73 ? 3.820 -3.195 -5.624 1.00 98.81 73 GLN A O 1
ATOM 522 N N . THR A 1 74 ? 5.917 -3.895 -5.204 1.00 98.69 74 THR A N 1
ATOM 523 C CA . THR A 1 74 ? 6.282 -4.103 -6.611 1.00 98.69 74 THR A CA 1
ATOM 524 C C . THR A 1 74 ? 5.278 -5.039 -7.302 1.00 98.69 74 THR A C 1
ATOM 526 O O . THR A 1 74 ? 5.042 -6.145 -6.808 1.00 98.69 74 THR A O 1
ATOM 529 N N . PRO A 1 75 ? 4.708 -4.660 -8.460 1.00 98.62 75 PRO A N 1
ATOM 530 C CA . PRO A 1 75 ? 3.794 -5.526 -9.188 1.00 98.62 75 PRO A CA 1
ATOM 531 C C . PRO A 1 75 ? 4.477 -6.807 -9.677 1.00 98.62 75 PRO A C 1
ATOM 533 O O . PRO A 1 75 ? 5.639 -6.810 -10.090 1.00 98.62 75 PRO A O 1
ATOM 536 N N . SER A 1 76 ? 3.722 -7.900 -9.688 1.00 97.94 76 SER A N 1
ATOM 537 C CA . SER A 1 76 ? 4.088 -9.140 -10.377 1.00 97.94 76 SER A CA 1
ATOM 538 C C . SER A 1 76 ? 4.197 -8.938 -11.896 1.00 97.94 76 SER A C 1
ATOM 540 O O . SER A 1 76 ? 3.769 -7.919 -12.436 1.00 97.94 76 SER A O 1
ATOM 542 N N . ALA A 1 77 ? 4.695 -9.947 -12.621 1.00 97.12 77 ALA A N 1
ATOM 543 C CA . ALA A 1 77 ? 4.744 -9.921 -14.088 1.00 97.12 77 ALA A CA 1
ATOM 544 C C . ALA A 1 77 ? 3.359 -9.717 -14.742 1.00 97.12 77 ALA A C 1
ATOM 546 O O . ALA A 1 77 ? 3.261 -9.124 -15.814 1.00 97.12 77 ALA A O 1
ATOM 547 N N . GLY A 1 78 ? 2.281 -10.154 -14.079 1.00 97.50 78 GLY A N 1
ATOM 548 C CA . GLY A 1 78 ? 0.900 -9.904 -14.510 1.00 97.50 78 GLY A CA 1
ATOM 549 C C . GLY A 1 78 ? 0.391 -8.486 -14.217 1.00 97.50 78 GLY A C 1
ATOM 550 O O . GLY A 1 78 ? -0.718 -8.142 -14.616 1.00 97.50 78 GLY A O 1
ATOM 551 N N . GLY A 1 79 ? 1.176 -7.651 -13.530 1.00 98.19 79 GLY A N 1
ATOM 552 C CA . GLY A 1 79 ? 0.806 -6.290 -13.136 1.00 98.19 79 GLY A CA 1
ATOM 553 C C . GLY A 1 79 ? 0.025 -6.194 -11.823 1.00 98.19 79 GLY A C 1
ATOM 554 O O . GLY A 1 79 ? -0.494 -5.123 -11.519 1.00 98.19 79 GLY A O 1
ATOM 555 N N . VAL A 1 80 ? -0.068 -7.274 -11.040 1.00 98.62 80 VAL A N 1
ATOM 556 C CA . VAL A 1 80 ? -0.746 -7.268 -9.731 1.00 98.62 80 VAL A CA 1
ATOM 557 C C . VAL A 1 80 ? 0.247 -6.912 -8.631 1.00 98.62 80 VAL A C 1
ATOM 559 O O . VAL A 1 80 ? 1.208 -7.657 -8.432 1.00 98.62 80 VAL A O 1
ATOM 562 N N . SER A 1 81 ? -0.003 -5.826 -7.905 1.00 98.81 81 SER A N 1
ATOM 563 C CA . SER A 1 81 ? 0.633 -5.521 -6.620 1.00 98.81 81 SER A CA 1
ATOM 564 C C . SER A 1 81 ? -0.214 -6.119 -5.500 1.00 98.81 81 SER A C 1
ATOM 566 O O . SER A 1 81 ? -1.383 -5.762 -5.364 1.00 98.81 81 SER A O 1
ATOM 568 N N . ARG A 1 82 ? 0.346 -7.055 -4.728 1.00 98.81 82 ARG A N 1
ATOM 569 C CA . ARG A 1 82 ? -0.341 -7.702 -3.602 1.00 98.81 82 ARG A CA 1
ATOM 570 C C . ARG A 1 82 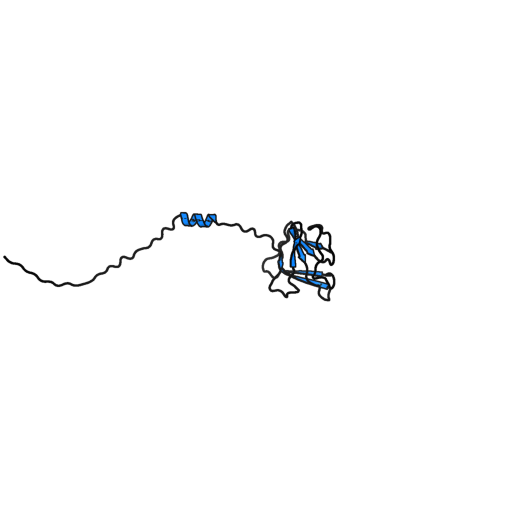? 0.172 -7.115 -2.297 1.00 98.81 82 ARG A C 1
ATOM 572 O O . ARG A 1 82 ? 1.375 -7.117 -2.070 1.00 98.81 82 ARG A O 1
ATOM 579 N N . ASN A 1 83 ? -0.741 -6.626 -1.471 1.00 98.81 83 ASN A N 1
ATOM 580 C CA . ASN A 1 83 ? -0.458 -5.912 -0.236 1.00 98.81 83 ASN A CA 1
ATOM 581 C C . ASN A 1 83 ? -1.290 -6.554 0.872 1.00 98.81 83 ASN A C 1
ATOM 583 O O . ASN A 1 83 ? -2.517 -6.546 0.786 1.00 98.81 83 ASN A O 1
ATOM 587 N N . THR A 1 84 ? -0.634 -7.129 1.873 1.00 98.75 84 THR A N 1
ATOM 588 C CA . THR A 1 84 ? -1.280 -7.909 2.927 1.00 98.75 84 THR A CA 1
ATOM 589 C C . THR A 1 84 ? -1.251 -7.143 4.243 1.00 98.75 84 THR A C 1
ATOM 591 O O . THR A 1 84 ? -0.218 -6.603 4.647 1.00 98.75 84 THR A O 1
ATOM 594 N N . TYR A 1 85 ? -2.393 -7.103 4.919 1.00 98.56 85 TYR A N 1
ATOM 595 C CA . TYR A 1 85 ? -2.627 -6.305 6.114 1.00 98.56 85 TYR A CA 1
ATOM 596 C C . TYR A 1 85 ? -3.162 -7.170 7.245 1.00 98.56 85 TYR A C 1
ATOM 598 O O . TYR A 1 85 ? -4.021 -8.020 7.024 1.00 98.56 85 TYR A O 1
ATOM 606 N N . SER A 1 86 ? -2.711 -6.911 8.469 1.00 97.50 86 SER A N 1
ATOM 607 C CA . SER A 1 86 ? -3.376 -7.426 9.669 1.00 97.50 86 SER A CA 1
ATOM 608 C C . SER A 1 86 ? -4.543 -6.528 10.091 1.00 97.50 86 SER A C 1
ATOM 610 O O . SER A 1 86 ? -5.359 -6.935 10.909 1.00 97.50 86 SER A O 1
ATOM 612 N N . GLN A 1 87 ? -4.613 -5.304 9.555 1.00 97.69 87 GLN A N 1
ATOM 613 C CA . GLN A 1 87 ? -5.768 -4.416 9.664 1.00 97.69 87 GLN A CA 1
ATOM 614 C C . GLN A 1 87 ? -5.773 -3.411 8.510 1.00 97.69 87 GLN A C 1
ATOM 616 O O . GLN A 1 87 ? -4.728 -2.860 8.161 1.00 97.69 87 GLN A O 1
ATOM 621 N N . PHE A 1 88 ? -6.939 -3.180 7.913 1.00 98.00 88 PHE A N 1
ATOM 622 C CA . PHE A 1 88 ? -7.119 -2.211 6.832 1.00 98.00 88 PHE A CA 1
ATOM 623 C C . PHE A 1 88 ? -8.424 -1.451 7.060 1.00 98.00 88 PHE A C 1
ATOM 625 O O . PHE A 1 88 ? -9.438 -1.734 6.424 1.00 98.00 88 PHE A O 1
ATOM 632 N N . ASP A 1 89 ? -8.408 -0.536 8.024 1.00 97.62 89 ASP A N 1
ATOM 633 C CA . ASP A 1 89 ? -9.533 0.359 8.288 1.00 97.62 89 ASP A CA 1
ATOM 634 C C . ASP A 1 89 ? -9.268 1.733 7.679 1.00 97.62 89 ASP A C 1
ATOM 636 O O . ASP A 1 89 ? -8.188 2.298 7.845 1.00 97.62 89 ASP A O 1
ATOM 640 N N . ILE A 1 90 ? -10.277 2.277 7.005 1.00 97.12 90 ILE A N 1
ATOM 641 C CA . ILE A 1 90 ? -10.258 3.616 6.423 1.00 97.12 90 ILE A CA 1
ATOM 642 C C . ILE A 1 90 ? -11.222 4.479 7.230 1.00 97.12 90 ILE A C 1
ATOM 644 O O . ILE A 1 90 ? -12.415 4.179 7.314 1.00 97.12 90 ILE A O 1
ATOM 648 N N . ASP A 1 91 ? -10.715 5.535 7.853 1.00 94.88 91 ASP A N 1
ATOM 649 C CA . ASP A 1 91 ? -11.549 6.524 8.529 1.00 94.88 91 ASP A CA 1
ATOM 650 C C . ASP A 1 91 ? -12.046 7.598 7.547 1.00 94.88 91 ASP A C 1
ATOM 652 O O . ASP A 1 91 ? -11.867 7.492 6.336 1.00 94.88 91 ASP A O 1
ATOM 656 N N . GLN A 1 92 ? -12.697 8.638 8.067 1.00 95.38 92 GLN A N 1
ATOM 657 C CA . GLN A 1 92 ? -13.239 9.727 7.253 1.00 95.38 92 GLN A CA 1
ATOM 658 C C . GLN A 1 92 ? -12.163 10.553 6.529 1.00 95.38 92 GLN A C 1
ATOM 660 O O . GLN A 1 92 ? -12.477 11.155 5.503 1.00 95.38 92 GLN A O 1
ATOM 665 N N . GLN A 1 93 ? -10.920 10.582 7.032 1.00 94.12 93 GLN A N 1
ATOM 666 C CA . GLN A 1 93 ? -9.796 11.260 6.377 1.00 94.12 93 GLN A CA 1
ATOM 667 C C . GLN A 1 93 ? -9.411 10.545 5.072 1.00 94.12 93 GLN A C 1
ATOM 669 O O . GLN A 1 93 ? -8.898 11.171 4.144 1.00 94.12 93 GLN A O 1
ATOM 674 N N . GLY A 1 94 ? -9.709 9.247 4.978 1.00 97.56 94 GLY A N 1
ATOM 675 C CA . GLY A 1 94 ? -9.414 8.422 3.818 1.00 97.56 94 GLY A CA 1
ATOM 676 C C . GLY A 1 94 ? -7.988 7.874 3.826 1.00 97.56 94 GLY A C 1
ATOM 677 O O . GLY A 1 94 ? -7.273 7.956 4.822 1.00 97.56 94 GLY A O 1
ATOM 678 N N . ALA A 1 95 ? -7.565 7.286 2.710 1.00 98.38 95 ALA A N 1
ATOM 679 C CA . ALA A 1 95 ? -6.197 6.811 2.525 1.00 98.38 95 ALA A CA 1
ATOM 680 C C . ALA A 1 95 ? -5.756 6.875 1.065 1.00 98.38 95 ALA A C 1
ATOM 682 O O . ALA A 1 95 ? -6.574 6.870 0.146 1.00 98.38 95 ALA A O 1
ATOM 683 N N . ILE A 1 96 ? -4.444 6.885 0.854 1.00 98.75 96 ILE A N 1
ATOM 684 C CA . ILE 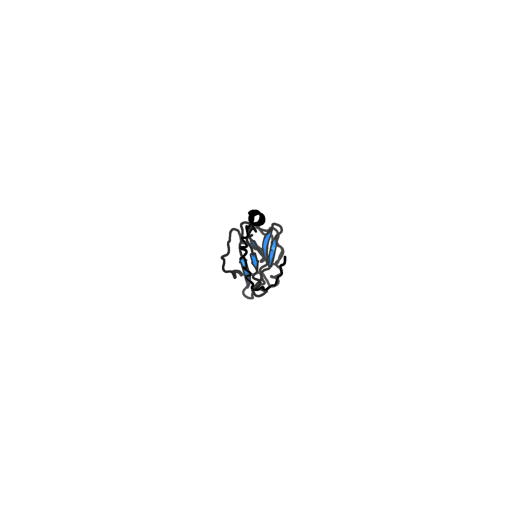A 1 96 ? -3.828 6.964 -0.468 1.00 98.75 96 ILE A CA 1
ATOM 685 C C . ILE A 1 96 ? -3.053 5.686 -0.752 1.00 98.75 96 ILE A C 1
ATOM 687 O O . ILE A 1 96 ? -2.093 5.365 -0.059 1.00 98.75 96 ILE A O 1
ATOM 691 N N . LEU A 1 97 ? -3.411 4.986 -1.821 1.00 98.88 97 LEU A N 1
ATOM 692 C CA . LEU A 1 97 ? -2.608 3.927 -2.417 1.00 98.88 97 LEU A CA 1
ATOM 693 C C . LEU A 1 97 ? -1.647 4.570 -3.420 1.00 98.88 97 LEU A C 1
ATOM 695 O 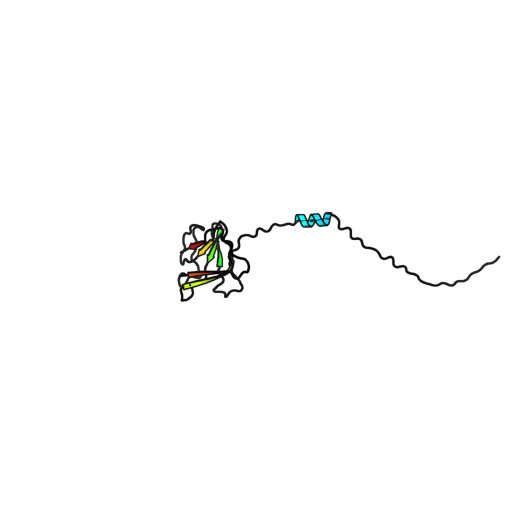O . LEU A 1 97 ? -2.050 4.994 -4.503 1.00 98.88 97 LEU A O 1
ATOM 699 N N . ASN A 1 98 ? -0.370 4.675 -3.066 1.00 98.81 98 ASN A N 1
ATOM 700 C CA . ASN A 1 98 ? 0.623 5.313 -3.919 1.00 98.81 98 ASN A CA 1
ATOM 701 C C . ASN A 1 98 ? 1.096 4.352 -5.018 1.00 98.81 98 ASN A C 1
ATOM 703 O O . ASN A 1 98 ? 1.974 3.516 -4.788 1.00 98.81 98 ASN A O 1
ATOM 707 N N . ASN A 1 99 ? 0.510 4.483 -6.209 1.00 98.88 99 ASN A N 1
ATOM 708 C CA . ASN A 1 99 ? 0.859 3.749 -7.423 1.00 98.88 99 ASN A CA 1
ATOM 709 C C . ASN A 1 99 ? 1.748 4.573 -8.377 1.00 98.88 99 ASN A C 1
ATOM 711 O O . ASN A 1 99 ? 1.909 4.195 -9.531 1.00 98.88 99 ASN A O 1
ATOM 715 N N . SER A 1 100 ? 2.320 5.695 -7.925 1.00 98.62 100 SER A N 1
ATOM 716 C CA . SER A 1 100 ? 3.036 6.627 -8.798 1.00 98.62 100 SER A CA 1
ATOM 717 C C . SER A 1 100 ? 4.545 6.417 -8.775 1.00 98.62 100 SER A C 1
ATOM 719 O O . SER A 1 100 ? 5.166 6.258 -7.720 1.00 98.62 100 SER A O 1
ATOM 721 N N . ARG A 1 101 ? 5.177 6.513 -9.948 1.00 98.25 101 ARG A N 1
ATOM 722 C CA . ARG A 1 101 ? 6.647 6.577 -10.087 1.00 98.25 101 ARG A CA 1
ATOM 723 C C . ARG A 1 101 ? 7.222 7.990 -9.990 1.00 98.25 101 ARG A C 1
ATOM 725 O O . ARG A 1 101 ? 8.431 8.168 -10.147 1.00 98.25 101 ARG A O 1
ATOM 732 N N . LYS A 1 102 ? 6.382 9.002 -9.789 1.00 98.00 102 LYS A N 1
ATOM 733 C CA . LYS A 1 102 ? 6.764 10.419 -9.734 1.00 98.00 102 LYS A CA 1
ATOM 734 C C . LYS A 1 102 ? 6.124 11.080 -8.518 1.00 98.00 102 LYS A C 1
ATOM 736 O O . LYS A 1 102 ? 5.243 10.515 -7.882 1.00 98.00 102 LYS A O 1
ATOM 741 N N . ASN A 1 103 ? 6.566 12.290 -8.196 1.00 97.94 103 ASN A N 1
ATOM 742 C CA . ASN A 1 103 ? 5.825 13.101 -7.238 1.00 97.94 103 ASN A CA 1
ATOM 743 C C . ASN A 1 103 ? 4.469 13.456 -7.860 1.00 97.94 103 ASN A C 1
ATOM 745 O O . ASN A 1 103 ? 4.428 13.940 -8.993 1.00 97.94 103 ASN A O 1
ATOM 749 N N . THR A 1 104 ? 3.389 13.206 -7.128 1.00 97.75 104 THR A N 1
ATOM 750 C CA . THR A 1 104 ? 2.018 13.327 -7.628 1.00 97.75 104 THR A CA 1
ATOM 751 C C . THR A 1 104 ? 1.186 14.148 -6.654 1.00 97.75 104 THR A C 1
ATOM 753 O O . THR A 1 104 ? 1.269 13.964 -5.443 1.00 97.75 104 THR A O 1
ATOM 756 N N . SER A 1 105 ? 0.372 15.061 -7.181 1.00 97.88 105 SER A N 1
ATOM 757 C CA . SER A 1 105 ? -0.632 15.755 -6.375 1.00 97.88 105 SER A CA 1
ATOM 758 C C . SER A 1 105 ? -1.839 14.844 -6.180 1.00 97.88 105 SER A C 1
ATOM 760 O O . SER A 1 105 ? -2.400 14.360 -7.158 1.00 97.88 105 SER A O 1
ATOM 762 N N . THR A 1 106 ? -2.241 14.654 -4.930 1.00 98.31 106 THR A N 1
ATOM 763 C CA . THR A 1 106 ? -3.434 13.903 -4.521 1.00 98.31 106 THR A CA 1
ATOM 764 C C . THR A 1 106 ? -4.491 14.843 -3.954 1.00 98.31 106 THR A C 1
ATOM 766 O O . THR A 1 106 ? -4.171 15.941 -3.488 1.00 98.31 106 THR A O 1
ATOM 769 N N . GLN A 1 107 ? -5.751 14.425 -4.001 1.00 97.88 107 GLN A N 1
ATOM 770 C CA . GLN A 1 107 ? -6.891 15.162 -3.460 1.00 97.88 107 GLN A CA 1
ATOM 771 C C . GLN A 1 107 ? -6.947 15.059 -1.935 1.00 97.88 107 GLN A C 1
ATOM 773 O O . GLN A 1 107 ? -7.194 16.059 -1.262 1.00 97.88 107 GLN A O 1
ATOM 778 N N . LEU A 1 108 ? -6.686 13.870 -1.387 1.00 97.44 108 LEU A N 1
ATOM 779 C CA . LEU A 1 108 ? -6.770 13.609 0.047 1.00 97.44 108 LEU A CA 1
ATOM 780 C C . LEU A 1 108 ? -5.523 14.076 0.799 1.00 97.44 108 LEU A C 1
ATOM 782 O O . LEU A 1 108 ? -5.639 14.548 1.924 1.00 97.44 108 LEU A O 1
ATOM 786 N N . GLY A 1 109 ? -4.332 13.959 0.201 1.00 95.19 109 GLY A N 1
ATOM 787 C CA . GLY A 1 109 ? -3.050 14.065 0.913 1.00 95.19 109 GLY A CA 1
ATOM 788 C C . GLY A 1 109 ? -2.135 15.204 0.478 1.00 95.19 109 GLY A C 1
ATOM 789 O O . GLY A 1 109 ? -1.053 15.358 1.048 1.00 95.19 109 GLY A O 1
ATOM 790 N N . GLY A 1 110 ? -2.532 15.981 -0.533 1.00 96.50 110 GLY A N 1
ATOM 791 C CA . GLY A 1 110 ? -1.655 16.949 -1.185 1.00 96.50 110 GLY A CA 1
ATOM 792 C C . GLY A 1 110 ? -0.544 16.262 -1.983 1.00 96.50 110 GLY A C 1
ATOM 793 O O . GLY A 1 110 ? -0.763 15.237 -2.625 1.00 96.50 110 GLY A O 1
ATOM 794 N N . MET A 1 111 ? 0.661 16.830 -1.987 1.00 97.62 111 MET A N 1
ATOM 795 C CA . MET A 1 111 ? 1.779 16.256 -2.739 1.00 97.62 111 MET A CA 1
ATOM 796 C C . MET A 1 111 ? 2.309 14.985 -2.058 1.00 97.62 111 MET A C 1
ATOM 798 O O . MET A 1 111 ? 2.754 15.041 -0.912 1.00 97.62 111 MET A O 1
ATOM 802 N N . VAL A 1 112 ? 2.333 13.866 -2.784 1.00 97.44 112 VAL A N 1
ATOM 803 C CA . VAL A 1 112 ? 2.976 12.612 -2.363 1.00 97.44 112 VAL A CA 1
ATOM 804 C C . VAL A 1 112 ? 4.220 12.347 -3.204 1.00 97.44 112 VAL A C 1
ATOM 806 O O . VAL A 1 112 ? 4.247 12.623 -4.405 1.00 97.44 112 VAL A O 1
ATOM 809 N N . SER A 1 113 ? 5.283 11.837 -2.584 1.00 97.75 113 SER A N 1
ATOM 810 C CA . SER A 1 113 ? 6.508 11.464 -3.303 1.00 97.75 113 SER A CA 1
ATOM 811 C C . SER A 1 113 ? 6.332 10.168 -4.097 1.00 97.75 113 SER A C 1
ATOM 813 O O . SER A 1 113 ? 5.467 9.357 -3.776 1.00 97.75 113 SER A O 1
ATOM 815 N N . ALA A 1 114 ? 7.188 9.948 -5.097 1.00 98.31 114 ALA A N 1
ATOM 816 C CA . ALA A 1 114 ? 7.231 8.692 -5.849 1.00 98.31 114 ALA A CA 1
ATOM 817 C C . ALA A 1 114 ? 7.336 7.459 -4.930 1.00 98.31 114 ALA A C 1
ATOM 819 O O . ALA A 1 114 ? 8.091 7.463 -3.954 1.00 98.31 114 ALA A O 1
ATOM 820 N N . ASN A 1 115 ? 6.630 6.382 -5.274 1.00 98.75 115 ASN A N 1
ATOM 821 C CA . ASN A 1 115 ? 6.726 5.115 -4.561 1.00 98.75 115 ASN A CA 1
ATOM 822 C C . ASN A 1 115 ? 8.033 4.376 -4.940 1.00 98.75 115 ASN A C 1
ATOM 824 O O . ASN A 1 115 ? 8.198 3.971 -6.099 1.00 98.75 115 ASN A O 1
ATOM 828 N N . PRO A 1 116 ? 8.951 4.127 -3.981 1.00 98.19 116 PRO A N 1
ATOM 829 C CA . PRO A 1 116 ? 10.230 3.471 -4.259 1.00 98.19 116 PRO A CA 1
ATOM 830 C C . PRO A 1 116 ? 10.095 2.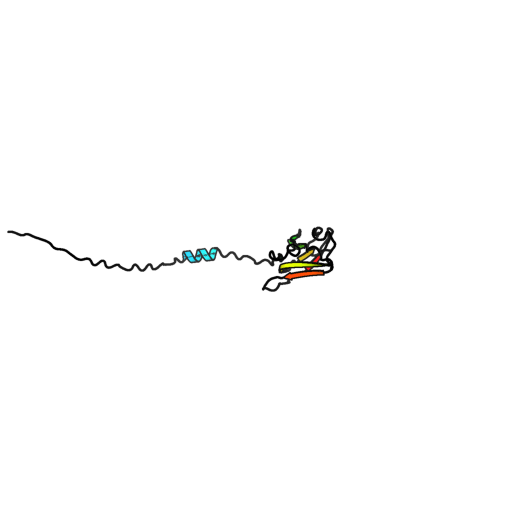006 -4.715 1.00 98.19 116 PRO A C 1
ATOM 832 O O . PRO A 1 116 ? 11.012 1.476 -5.342 1.00 98.19 116 PRO A O 1
ATOM 835 N N . TRP A 1 117 ? 8.960 1.347 -4.463 1.00 98.50 117 TRP A N 1
ATOM 836 C CA . TRP A 1 117 ? 8.726 -0.053 -4.837 1.00 98.50 117 TRP A CA 1
ATOM 837 C C . TRP A 1 117 ? 8.366 -0.247 -6.320 1.00 98.50 117 TRP A C 1
ATOM 839 O O . TRP A 1 117 ? 8.328 -1.380 -6.802 1.00 98.50 117 TRP A O 1
ATOM 849 N N . LEU A 1 118 ? 8.136 0.833 -7.075 1.00 98.19 118 LEU A N 1
ATOM 850 C CA . LEU A 1 118 ? 7.627 0.789 -8.455 1.00 98.19 118 LEU A CA 1
ATOM 851 C C . LEU A 1 118 ? 8.711 1.015 -9.518 1.00 98.19 118 LEU A C 1
ATOM 853 O O . LEU A 1 118 ? 8.431 1.429 -10.645 1.00 98.19 118 LEU A O 1
ATOM 857 N N . ALA A 1 119 ? 9.970 0.702 -9.196 1.00 93.88 119 ALA A N 1
ATOM 858 C CA . ALA A 1 119 ? 11.090 0.821 -10.135 1.00 93.88 119 ALA A CA 1
ATOM 859 C C . ALA A 1 119 ? 10.846 0.071 -11.462 1.00 93.88 119 ALA A C 1
ATOM 861 O O . ALA A 1 119 ? 11.283 0.527 -12.519 1.00 93.88 119 ALA A O 1
ATOM 862 N N . LYS A 1 120 ? 10.109 -1.048 -11.411 1.00 92.56 120 LYS A N 1
ATOM 863 C CA . LYS A 1 120 ? 9.784 -1.910 -12.561 1.00 92.56 120 LYS A CA 1
ATOM 864 C C . LYS A 1 120 ? 8.508 -1.512 -13.313 1.00 92.56 120 LYS A C 1
ATOM 866 O O . LYS A 1 120 ? 8.200 -2.132 -14.326 1.00 92.56 120 LYS A O 1
ATOM 871 N N . GLY A 1 121 ? 7.777 -0.506 -12.840 1.00 97.06 121 GLY A N 1
ATOM 872 C CA . GLY A 1 121 ? 6.476 -0.124 -13.382 1.00 97.06 121 GLY A CA 1
ATOM 873 C C . GLY A 1 121 ? 5.398 -0.040 -12.308 1.00 97.06 121 GLY A C 1
ATOM 874 O O . GLY A 1 121 ? 5.564 -0.535 -11.193 1.00 97.06 121 GLY A O 1
ATOM 875 N N . GLU A 1 122 ? 4.303 0.610 -12.676 1.00 98.56 122 GLU A N 1
ATOM 876 C CA . GLU A 1 122 ? 3.122 0.811 -11.837 1.00 98.56 122 GLU A CA 1
ATOM 877 C C . GLU A 1 122 ? 2.224 -0.430 -11.886 1.00 98.56 122 GLU A C 1
ATOM 879 O O . GLU A 1 122 ? 2.269 -1.229 -12.830 1.00 98.56 122 GLU A O 1
ATOM 884 N N . ALA A 1 123 ? 1.422 -0.627 -10.846 1.00 98.69 123 ALA A N 1
ATOM 885 C CA . ALA A 1 123 ? 0.470 -1.720 -10.780 1.00 98.69 123 ALA A CA 1
ATOM 886 C C . ALA A 1 123 ? -0.687 -1.483 -11.756 1.00 98.69 123 ALA A C 1
ATOM 888 O O . ALA A 1 123 ? -1.245 -0.390 -11.827 1.00 98.69 123 ALA A O 1
ATOM 889 N N . LYS A 1 124 ? -1.093 -2.544 -12.455 1.00 98.50 124 LYS A N 1
ATOM 890 C CA . LYS A 1 124 ? -2.366 -2.600 -13.190 1.00 98.50 124 LYS A CA 1
ATOM 891 C C . LYS A 1 124 ? -3.524 -2.935 -12.256 1.00 98.50 124 LYS A C 1
ATOM 893 O O . LYS A 1 124 ? -4.648 -2.505 -12.478 1.00 98.50 124 LYS A O 1
ATOM 898 N N . ILE A 1 125 ? -3.243 -3.750 -11.239 1.00 98.69 125 ILE A N 1
ATOM 899 C CA . ILE A 1 125 ? -4.199 -4.193 -10.227 1.00 98.69 125 ILE A CA 1
ATOM 900 C C . ILE A 1 125 ? -3.533 -4.035 -8.866 1.00 98.69 125 ILE A C 1
ATOM 902 O O . ILE A 1 125 ? -2.426 -4.534 -8.655 1.00 98.69 125 ILE A O 1
ATOM 906 N N . ILE A 1 126 ? -4.228 -3.385 -7.937 1.00 98.81 126 ILE A N 1
ATOM 907 C CA . ILE A 1 126 ? -3.825 -3.304 -6.535 1.00 98.81 126 ILE A CA 1
ATOM 908 C C . ILE A 1 126 ? -4.725 -4.251 -5.748 1.00 98.81 126 ILE A C 1
ATOM 910 O O . ILE A 1 126 ? -5.919 -4.005 -5.594 1.00 98.81 126 ILE A O 1
ATOM 914 N N . LEU A 1 127 ? -4.154 -5.354 -5.277 1.00 98.81 127 LEU A N 1
ATOM 915 C CA . LEU A 1 127 ? -4.814 -6.298 -4.389 1.00 98.81 127 LEU A CA 1
ATOM 916 C C . LEU A 1 127 ? -4.460 -5.932 -2.947 1.00 98.81 127 LEU A C 1
ATOM 918 O O . LEU A 1 127 ? -3.299 -6.040 -2.550 1.00 98.81 127 LEU A O 1
ATOM 922 N N . ASN A 1 128 ? -5.467 -5.512 -2.183 1.00 98.62 128 ASN A N 1
ATOM 923 C CA . ASN A 1 128 ? -5.374 -5.327 -0.740 1.00 98.62 128 ASN A CA 1
ATOM 924 C C . ASN A 1 128 ? -6.025 -6.532 -0.058 1.00 98.62 128 ASN A C 1
ATOM 926 O O . ASN A 1 128 ? -7.223 -6.758 -0.208 1.00 98.62 128 ASN A O 1
ATOM 930 N N . GLU A 1 129 ? -5.225 -7.324 0.642 1.00 98.38 129 GLU A N 1
ATOM 931 C CA . GLU A 1 129 ? -5.647 -8.556 1.299 1.00 98.38 129 GLU A CA 1
ATOM 932 C C . GLU A 1 129 ? -5.569 -8.388 2.810 1.00 98.38 129 GLU A C 1
ATOM 934 O O . GLU A 1 129 ? -4.527 -8.023 3.347 1.00 98.38 129 GLU A O 1
ATOM 939 N N . VAL A 1 130 ? -6.664 -8.666 3.509 1.00 98.12 130 VAL A N 1
ATOM 940 C CA . VAL A 1 130 ? -6.708 -8.575 4.968 1.00 98.12 130 VAL A CA 1
ATOM 941 C C . VAL A 1 130 ? -6.622 -9.980 5.545 1.00 98.12 130 VAL A C 1
ATOM 943 O O . VAL A 1 130 ? -7.530 -10.788 5.367 1.00 98.12 130 VAL A O 1
ATOM 946 N N . ASN A 1 131 ? -5.526 -10.264 6.240 1.00 96.88 131 ASN A N 1
ATOM 947 C CA . ASN A 1 131 ? -5.310 -11.499 6.981 1.00 96.88 131 ASN A CA 1
ATOM 948 C C . ASN A 1 131 ? -5.696 -11.286 8.452 1.00 96.88 131 ASN A C 1
ATOM 950 O O . ASN A 1 131 ? -4.855 -11.241 9.350 1.00 96.88 131 ASN A O 1
ATOM 954 N N . ALA A 1 132 ? -6.990 -11.079 8.685 1.00 95.88 132 ALA A N 1
ATOM 955 C CA . ALA A 1 132 ? -7.551 -10.871 10.012 1.00 95.88 132 ALA A CA 1
ATOM 956 C C . ALA A 1 132 ? -8.938 -11.506 10.117 1.00 95.88 132 ALA A C 1
ATOM 958 O O . ALA A 1 132 ? -9.595 -11.789 9.116 1.00 95.88 132 ALA A O 1
ATOM 959 N N . ARG A 1 133 ? -9.383 -11.742 11.355 1.00 95.56 133 ARG A N 1
ATOM 960 C CA . ARG A 1 133 ? -10.738 -12.247 11.624 1.00 95.56 133 ARG A CA 1
ATOM 961 C C . ARG A 1 133 ? -11.788 -11.148 11.521 1.00 95.56 133 ARG A C 1
ATOM 963 O O . ARG A 1 133 ? -12.912 -11.428 11.112 1.00 95.56 133 ARG A O 1
ATOM 970 N N . ASP A 1 134 ? -11.422 -9.939 11.929 1.00 91.69 134 ASP A N 1
ATOM 971 C CA . ASP A 1 134 ? -12.330 -8.804 11.954 1.00 91.69 134 ASP A CA 1
ATOM 972 C C . ASP A 1 134 ? -12.410 -8.157 10.564 1.00 91.69 134 ASP A C 1
ATOM 974 O O . ASP A 1 134 ? -11.382 -8.009 9.894 1.00 91.69 134 ASP A O 1
ATOM 978 N N . PRO A 1 135 ? -13.614 -7.777 10.103 1.00 95.06 135 PRO A N 1
ATOM 979 C CA . PRO A 1 135 ? -13.781 -7.129 8.813 1.00 95.06 135 PRO A CA 1
ATOM 980 C C . PRO A 1 135 ? -13.251 -5.692 8.836 1.00 95.06 135 PRO A C 1
ATOM 982 O O . PRO A 1 135 ? -13.379 -4.985 9.838 1.00 95.06 135 PRO A O 1
ATOM 985 N N . SER A 1 136 ? -12.755 -5.237 7.687 1.00 97.12 136 SER A N 1
ATOM 986 C CA . SER A 1 136 ? -12.410 -3.834 7.456 1.00 97.12 136 SER A CA 1
ATOM 987 C C . SER A 1 136 ? -13.612 -2.908 7.609 1.00 97.12 136 SER A C 1
ATOM 989 O O . SER A 1 136 ? -14.702 -3.178 7.097 1.00 97.12 136 SER A O 1
ATOM 991 N N . LYS A 1 137 ? -13.383 -1.753 8.229 1.00 96.38 137 LYS A N 1
ATOM 992 C CA . LYS A 1 137 ? -14.315 -0.624 8.261 1.00 96.38 137 LYS A CA 1
ATOM 993 C C . LYS A 1 137 ? -13.851 0.433 7.269 1.00 96.38 137 LYS A C 1
ATOM 995 O O . LYS A 1 137 ? -12.760 0.973 7.412 1.00 96.38 137 LYS A O 1
ATOM 1000 N N . LEU A 1 138 ? -14.679 0.734 6.272 1.00 96.75 138 LEU A N 1
ATOM 1001 C CA . LEU A 1 138 ? -14.354 1.679 5.201 1.00 96.75 138 LEU A CA 1
ATOM 1002 C C . LEU A 1 138 ? -15.280 2.898 5.283 1.00 96.75 138 LEU A C 1
ATOM 1004 O O . LEU A 1 138 ? -16.351 2.918 4.685 1.00 96.75 138 LEU A O 1
ATOM 1008 N N . ASN A 1 139 ? -14.879 3.895 6.067 1.00 96.44 139 ASN A N 1
ATOM 1009 C CA . ASN A 1 139 ? -15.684 5.077 6.389 1.00 96.44 139 ASN A CA 1
ATOM 1010 C C . ASN A 1 139 ? -15.265 6.342 5.619 1.00 96.44 139 ASN A C 1
ATOM 1012 O O . ASN A 1 139 ? -15.813 7.414 5.876 1.00 96.44 139 ASN A O 1
ATOM 1016 N N . GLY A 1 140 ? -14.313 6.235 4.692 1.00 96.50 140 GLY A N 1
ATOM 1017 C CA . GLY A 1 140 ? -13.850 7.343 3.859 1.00 96.50 140 GLY A CA 1
ATOM 1018 C C . GLY A 1 140 ? -13.267 6.872 2.533 1.00 96.50 140 GLY A C 1
ATOM 1019 O O . GLY A 1 140 ? -13.314 5.687 2.193 1.00 96.50 140 GLY A O 1
ATOM 1020 N N . TYR A 1 141 ? -12.757 7.826 1.757 1.00 98.06 141 TYR A N 1
ATOM 1021 C CA . TYR A 1 141 ? -12.287 7.570 0.401 1.00 98.06 141 TYR A CA 1
ATOM 1022 C C . TYR A 1 141 ? -10.930 6.870 0.374 1.00 98.06 141 TYR A C 1
ATOM 1024 O O . TYR A 1 141 ? -10.062 7.109 1.210 1.00 98.06 141 TYR A O 1
ATOM 1032 N N . ILE A 1 142 ? -10.738 6.041 -0.648 1.00 98.38 142 ILE A N 1
ATOM 1033 C CA . ILE A 1 142 ? -9.430 5.516 -1.022 1.00 98.38 142 ILE A CA 1
ATOM 1034 C C . ILE A 1 142 ? -9.057 6.163 -2.350 1.00 98.38 142 ILE A C 1
ATOM 1036 O O . ILE A 1 142 ? -9.753 5.984 -3.349 1.00 98.38 142 ILE A O 1
ATOM 1040 N N . GLU A 1 143 ? -7.963 6.909 -2.359 1.00 98.62 143 GLU A N 1
ATOM 1041 C CA . GLU A 1 143 ? -7.403 7.520 -3.559 1.00 98.62 143 GLU A CA 1
ATOM 1042 C C . GLU A 1 143 ? -6.228 6.686 -4.073 1.00 98.62 143 GLU A C 1
ATOM 1044 O O . GLU A 1 143 ? -5.420 6.189 -3.291 1.00 98.62 143 GLU A O 1
ATOM 1049 N N . VAL A 1 144 ? -6.104 6.539 -5.391 1.00 98.62 144 VAL A N 1
ATOM 1050 C CA . VAL A 1 144 ? -4.905 5.970 -6.018 1.00 98.62 144 VAL A CA 1
ATOM 1051 C C . VAL A 1 144 ? -4.080 7.125 -6.571 1.00 98.62 144 VAL A C 1
ATOM 1053 O O . VAL A 1 144 ? -4.549 7.841 -7.449 1.00 98.62 144 VAL A O 1
ATOM 1056 N N . ALA A 1 145 ? -2.864 7.316 -6.056 1.00 98.50 145 ALA A N 1
ATOM 1057 C CA . ALA A 1 145 ? -1.951 8.317 -6.599 1.00 98.50 145 ALA A CA 1
ATOM 1058 C C . ALA A 1 145 ? -1.223 7.739 -7.816 1.00 98.50 145 ALA A C 1
ATOM 1060 O O . ALA A 1 145 ? -0.553 6.712 -7.680 1.00 98.50 145 ALA A O 1
ATOM 1061 N N . GLY A 1 146 ? -1.306 8.412 -8.963 1.00 94.00 146 GLY A N 1
ATOM 1062 C CA . GLY A 1 146 ? -0.661 7.986 -10.212 1.00 94.00 146 GLY A CA 1
ATOM 1063 C C . GLY A 1 146 ? -1.562 8.170 -11.416 1.00 94.00 146 GLY A C 1
ATOM 1064 O O . GLY A 1 146 ? -2.764 7.854 -11.291 1.00 94.00 146 GLY A O 1
#

Sequence (146 aa):
MPAPVQDSSPSSGIGHTHSRLISRISAVSFSLWLASGVIQPVQAAIIADKSAPGGQQPTVIGTANGTPQINIQTPSAGGVSRNTYSQFDIDQQGAILNNSRKNTSTQLGGMVSANPWLAKGEAKIILNEVNARDPSKLNGYIEVAG

Secondary structure (DSSP, 8-state):
--------------------------HHHHHHHHTT---------EEE-TTS-GGG-PEEEE-TTS-EEEEPPPPPTTSEEEEEEEEE-B-TT-EEEE--SS-EEETTTEEEPPPGGGTT---SEEEEEE-SSSPPPB-S-EEEE-